Protein AF-A0A560W5M5-F1 (afdb_monomer)

Nearest PDB structures (foldseek):
  4bac-assembly1_A-2  TM=7.827E-01  e=1.053E-01  Human spumaretrovirus
  6put-assembly1_A-2  TM=7.096E-01  e=1.296E-01  Saccharolobus solfataricus P2
  6puw-assembly1_A-2  TM=6.802E-01  e=1.963E-01  Saccharolobus solfataricus P2
  3hpg-assembly2_F  TM=6.290E-01  e=2.775E-01  Visna/maedi virus EV1 KV1772
  3hpg-assembly3_B-2  TM=6.294E-01  e=3.188E-01  Visna/maedi virus EV1 KV1772

Sequence (70 aa):
MILDNLSAHLNWKIRRWAARNKVELCFTPGYASWANPIEAHFGPLRQFTLANSHHPNHTVQTRTLHTYLR

Radius of gyration: 15.82 Å; Cα contacts (8 Å, |Δi|>4): 50; chains: 1; bounding box: 35×24×37 Å

Secondary structure (DSSP, 8-state):
-EE---GGGGSHHHHHHHHHTT---EEPPTT-GGGSTTHHHHHHHHHHHTTT---SSHHHHHHHHHHHT-

Mean predicted aligned error: 3.38 Å

pLDDT: mean 95.21, std 2.04, range [85.12, 98.5]

Solvent-accessible surface area (backbone atoms only — not comparable to full-atom values): 4388 Å² total; per-residue (Å²): 85,76,38,67,70,52,71,85,64,71,37,71,68,53,53,55,50,26,63,75,68,75,46,59,81,47,66,34,63,87,95,37,58,91,75,31,77,70,56,72,54,49,59,62,50,41,59,78,60,48,59,96,57,84,66,95,42,67,70,58,44,51,51,47,48,53,60,74,75,108

Foldseek 3Di:
DEEEPPVVCVDPVNVVVCVVVVHDYHYDDPPPVVPRVVSVVVVVLCVQQPPPDDDPDVVRSVVSSVVVVD

Structure (mmCIF, N/CA/C/O backbone):
data_AF-A0A560W5M5-F1
#
_entry.id   AF-A0A560W5M5-F1
#
loop_
_atom_site.group_PDB
_atom_site.id
_atom_site.type_symbol
_atom_site.label_atom_id
_atom_site.label_alt_id
_atom_site.label_comp_id
_atom_site.label_asym_id
_atom_site.label_entity_id
_atom_site.label_seq_id
_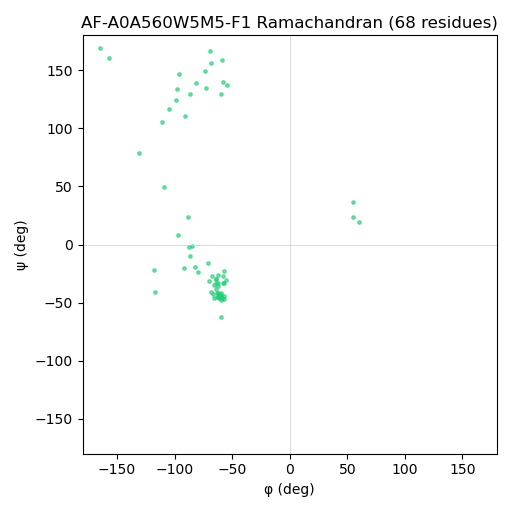atom_site.pdbx_PDB_ins_code
_atom_site.Cartn_x
_atom_site.Cartn_y
_atom_site.Cartn_z
_atom_site.occupancy
_atom_site.B_iso_or_equiv
_atom_site.auth_seq_id
_atom_site.auth_comp_id
_atom_site.auth_asym_id
_atom_site.auth_atom_id
_atom_site.pdbx_PDB_model_num
ATOM 1 N N . MET A 1 1 ? -9.368 -1.892 7.433 1.00 93.56 1 MET A N 1
ATOM 2 C CA . MET A 1 1 ? -8.238 -1.600 6.528 1.00 93.56 1 MET A CA 1
ATOM 3 C C . MET A 1 1 ? -6.979 -1.553 7.365 1.00 93.56 1 MET A C 1
ATOM 5 O O . MET A 1 1 ? -6.975 -0.851 8.368 1.00 93.56 1 MET A O 1
ATOM 9 N N . ILE A 1 2 ? -5.959 -2.312 6.976 1.00 95.56 2 ILE A N 1
ATOM 10 C CA . ILE A 1 2 ? -4.656 -2.340 7.650 1.00 95.56 2 ILE A CA 1
ATOM 11 C C . ILE A 1 2 ? -3.713 -1.423 6.872 1.00 95.56 2 ILE A C 1
ATOM 13 O O . ILE A 1 2 ? -3.723 -1.457 5.643 1.00 95.56 2 ILE A O 1
ATOM 17 N N . LEU A 1 3 ? -2.971 -0.569 7.571 1.00 95.44 3 LEU A N 1
ATOM 18 C CA . LEU A 1 3 ? -2.075 0.419 6.973 1.00 95.4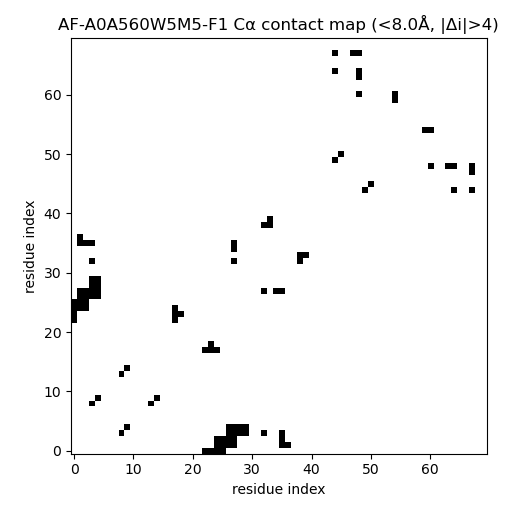4 3 LEU A CA 1
ATOM 19 C C . LEU A 1 3 ? -0.987 0.843 7.961 1.00 95.44 3 LEU A C 1
ATOM 21 O O . LEU A 1 3 ? -1.149 0.685 9.169 1.00 95.44 3 LEU A O 1
ATOM 25 N N . ASP A 1 4 ? 0.103 1.414 7.454 1.00 94.75 4 ASP A N 1
ATOM 26 C CA . ASP A 1 4 ? 1.127 2.016 8.305 1.00 94.75 4 ASP A CA 1
ATOM 27 C C . ASP A 1 4 ? 0.632 3.298 9.002 1.00 94.75 4 ASP A C 1
ATOM 29 O O . ASP A 1 4 ? -0.397 3.889 8.650 1.00 94.75 4 ASP A O 1
ATOM 33 N N . ASN A 1 5 ? 1.393 3.745 9.999 1.00 94.19 5 ASN A N 1
ATOM 34 C CA . ASN A 1 5 ? 1.107 4.945 10.779 1.00 94.19 5 ASN A CA 1
ATOM 35 C C . ASN A 1 5 ? 1.690 6.240 10.177 1.00 94.19 5 ASN A C 1
ATOM 37 O O . ASN A 1 5 ? 1.887 7.211 10.916 1.00 94.19 5 ASN A O 1
ATOM 41 N N . LEU A 1 6 ? 1.950 6.290 8.862 1.00 93.31 6 LEU A N 1
ATOM 42 C CA . LEU A 1 6 ? 2.415 7.503 8.190 1.00 93.31 6 LEU A CA 1
ATOM 43 C C . LEU A 1 6 ? 1.450 8.666 8.461 1.00 93.31 6 LEU A C 1
ATOM 45 O O . LEU A 1 6 ? 0.229 8.523 8.374 1.00 93.31 6 LEU A O 1
ATOM 49 N N . SER A 1 7 ? 1.984 9.856 8.747 1.00 93.81 7 SER A N 1
ATOM 50 C CA . SER A 1 7 ? 1.181 11.037 9.113 1.00 93.81 7 SER A CA 1
ATOM 51 C C . SER A 1 7 ? 0.117 11.399 8.067 1.00 93.81 7 SER A C 1
ATOM 53 O O . SER A 1 7 ? -0.972 11.857 8.422 1.00 93.81 7 SER A O 1
ATOM 55 N N . ALA A 1 8 ? 0.383 11.113 6.788 1.00 93.12 8 ALA A N 1
ATOM 56 C CA . ALA A 1 8 ? -0.570 11.260 5.693 1.00 93.12 8 ALA A CA 1
ATOM 57 C C . ALA A 1 8 ? -1.860 10.449 5.910 1.00 93.12 8 ALA A C 1
ATOM 59 O O . ALA A 1 8 ? -2.933 10.915 5.531 1.00 93.12 8 ALA A O 1
ATOM 60 N N . HIS A 1 9 ? -1.785 9.288 6.565 1.00 93.31 9 HIS A N 1
ATOM 61 C CA . HIS A 1 9 ? -2.915 8.399 6.845 1.00 93.31 9 HIS A CA 1
ATOM 62 C C . HIS A 1 9 ? -3.736 8.811 8.074 1.00 93.31 9 HIS A C 1
ATOM 64 O O . HIS A 1 9 ? -4.898 8.429 8.215 1.00 93.31 9 HIS A O 1
ATOM 70 N N . LEU A 1 10 ? -3.158 9.623 8.960 1.00 93.12 10 LEU A N 1
ATOM 71 C CA . LEU A 1 10 ? -3.765 9.995 10.241 1.00 93.12 10 LEU A CA 1
ATOM 72 C C . LEU A 1 10 ? -4.684 11.222 10.153 1.00 93.12 10 LEU A C 1
ATOM 74 O O . LEU A 1 10 ? -5.298 11.607 11.153 1.00 93.12 10 LEU A O 1
ATOM 78 N N . ASN A 1 11 ? -4.800 11.826 8.968 1.00 95.12 11 ASN A N 1
ATOM 79 C CA . ASN A 1 11 ? -5.528 13.071 8.769 1.00 95.12 11 ASN A CA 1
ATOM 80 C C . ASN A 1 11 ? -7.057 12.925 8.947 1.00 95.12 11 ASN A C 1
ATOM 82 O O . ASN A 1 11 ? -7.656 11.861 8.760 1.00 95.12 11 ASN A O 1
ATOM 86 N N . TRP A 1 12 ? -7.716 14.042 9.267 1.00 96.94 12 TRP A N 1
ATOM 87 C CA . TRP A 1 12 ? -9.156 14.074 9.541 1.00 96.94 12 TRP A CA 1
ATOM 88 C C . TRP A 1 12 ? -10.025 13.701 8.330 1.00 96.94 12 TRP A C 1
ATOM 90 O O . TRP A 1 12 ? -11.117 13.158 8.508 1.00 96.94 12 TRP A O 1
ATOM 100 N N . LYS A 1 13 ? -9.565 13.964 7.097 1.00 97.50 13 LYS A N 1
ATOM 101 C CA . LYS A 1 13 ? -10.313 13.644 5.871 1.00 97.50 13 LYS A CA 1
ATOM 102 C C . LYS A 1 13 ? -10.437 12.131 5.701 1.00 97.50 13 LYS A C 1
ATOM 104 O O . LYS A 1 13 ? -11.531 11.652 5.410 1.00 97.50 13 LYS A O 1
ATOM 109 N N . ILE A 1 14 ? -9.355 11.390 5.954 1.00 96.56 14 ILE A N 1
ATOM 110 C CA . ILE A 1 14 ? -9.340 9.922 5.900 1.00 96.56 14 ILE A CA 1
ATOM 111 C C . ILE A 1 14 ? -10.234 9.337 6.992 1.00 96.56 14 ILE A C 1
ATOM 113 O O . ILE A 1 14 ? -11.082 8.501 6.693 1.00 96.56 14 ILE A O 1
ATOM 117 N N . ARG A 1 15 ? -10.144 9.831 8.234 1.00 95.88 15 ARG A N 1
ATOM 118 C CA . ARG A 1 15 ? -11.018 9.378 9.335 1.00 95.88 15 ARG A CA 1
ATOM 119 C C . ARG A 1 15 ? -12.500 9.616 9.037 1.00 95.88 15 ARG A C 1
ATOM 121 O O . ARG A 1 15 ? -13.323 8.727 9.243 1.00 95.88 15 ARG A O 1
ATOM 128 N N . ARG A 1 16 ? -12.845 10.792 8.497 1.00 97.94 16 ARG A N 1
ATOM 129 C CA . ARG A 1 16 ? -14.221 11.122 8.090 1.00 97.94 16 ARG A CA 1
ATOM 130 C C . ARG A 1 16 ? -14.716 10.207 6.972 1.00 97.94 16 ARG A C 1
ATOM 132 O O . ARG A 1 16 ? -15.872 9.788 6.993 1.00 97.94 16 ARG A O 1
ATOM 139 N N . TRP A 1 17 ? -13.862 9.915 5.994 1.00 97.62 17 TRP A N 1
ATOM 140 C CA . TRP A 1 17 ? -14.181 8.968 4.931 1.00 97.62 17 TRP A CA 1
ATOM 141 C C . TRP A 1 17 ? -14.397 7.557 5.491 1.00 97.62 17 TRP A C 1
ATOM 143 O O . TRP A 1 17 ? -15.400 6.932 5.158 1.00 97.62 17 TRP A O 1
ATOM 153 N N . ALA A 1 18 ? -13.529 7.091 6.389 1.00 97.88 18 ALA A N 1
ATOM 154 C CA . ALA A 1 18 ? -13.611 5.759 6.979 1.00 97.88 18 ALA A CA 1
ATOM 155 C C . ALA A 1 18 ? -14.918 5.564 7.766 1.00 97.88 18 ALA A C 1
ATOM 157 O O . ALA A 1 18 ? -15.649 4.607 7.517 1.00 97.88 18 ALA A O 1
ATOM 158 N N . ALA A 1 19 ? -15.288 6.542 8.602 1.00 97.88 19 ALA A N 1
ATOM 159 C CA . ALA A 1 19 ? -16.556 6.532 9.332 1.00 97.88 19 ALA A CA 1
ATOM 160 C C . ALA A 1 19 ? -17.774 6.483 8.392 1.00 97.88 19 ALA A C 1
ATOM 162 O O . ALA A 1 19 ? -18.684 5.682 8.597 1.00 97.88 19 ALA A O 1
ATOM 163 N N . ARG A 1 20 ? -17.778 7.292 7.321 1.00 98.50 20 ARG A N 1
ATOM 164 C CA . ARG A 1 20 ? -18.870 7.301 6.331 1.00 98.50 20 ARG A CA 1
ATOM 165 C C . ARG A 1 20 ? -19.019 5.959 5.611 1.00 98.50 20 ARG A C 1
ATOM 167 O O . ARG A 1 20 ? -20.137 5.568 5.295 1.00 98.50 20 ARG A O 1
ATOM 174 N N . ASN A 1 21 ? -17.908 5.276 5.349 1.00 98.06 21 ASN A N 1
ATOM 175 C CA . ASN A 1 21 ? -17.879 4.028 4.586 1.00 98.06 21 ASN A CA 1
ATOM 176 C C . ASN A 1 21 ? -17.861 2.771 5.469 1.00 98.06 21 ASN A C 1
ATOM 178 O O . ASN A 1 21 ? -17.686 1.677 4.942 1.00 98.06 21 ASN A O 1
ATOM 182 N N . LYS A 1 22 ? -18.048 2.904 6.792 1.00 98.12 22 LYS A N 1
ATOM 183 C CA . LYS A 1 22 ? -17.993 1.785 7.753 1.00 98.12 22 LYS A CA 1
ATOM 184 C C . LYS A 1 22 ? -16.673 0.999 7.673 1.00 98.12 22 LYS A C 1
ATOM 186 O O . LYS A 1 22 ? -16.653 -0.220 7.814 1.00 98.12 22 LYS A O 1
ATOM 191 N N . VAL A 1 23 ? -15.570 1.706 7.431 1.00 97.88 23 VAL A N 1
ATOM 192 C CA . VAL A 1 23 ? -14.219 1.139 7.392 1.00 97.88 23 VAL A CA 1
ATOM 193 C C . VAL A 1 23 ? -13.536 1.400 8.728 1.00 97.88 23 VAL A C 1
ATOM 195 O O . VAL A 1 23 ? -13.389 2.548 9.141 1.00 97.88 23 VAL A O 1
ATOM 198 N N . GLU A 1 24 ? -13.066 0.344 9.383 1.00 97.38 24 GLU A N 1
ATOM 199 C CA . GLU A 1 24 ? -12.153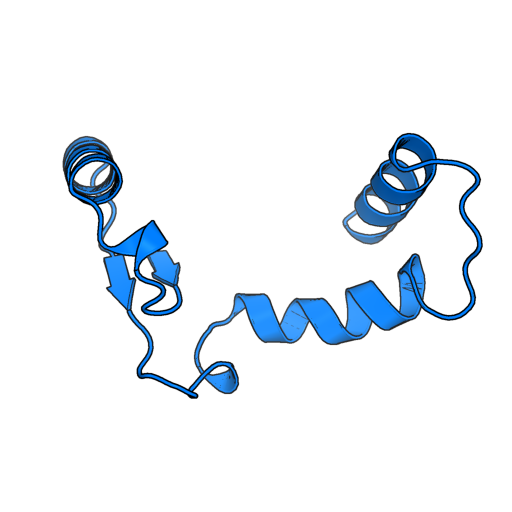 0.455 10.522 1.00 97.38 24 GLU A CA 1
ATOM 200 C C . GLU A 1 24 ? -10.712 0.647 10.030 1.00 97.38 24 GLU A C 1
ATOM 202 O O . GLU A 1 24 ? -10.298 0.010 9.058 1.00 97.38 24 GLU A O 1
ATOM 207 N N . LEU A 1 25 ? -9.943 1.528 10.673 1.00 96.44 25 LEU A N 1
ATOM 208 C CA . LEU A 1 25 ? -8.530 1.761 10.363 1.00 96.44 25 LEU A CA 1
ATOM 209 C C . LEU A 1 25 ? -7.659 1.108 11.440 1.00 96.44 25 LEU A C 1
ATOM 211 O O . LEU A 1 25 ? -7.695 1.528 12.595 1.00 96.44 25 LEU A O 1
ATOM 215 N N . CYS A 1 26 ? -6.860 0.118 11.050 1.00 96.06 26 CYS A N 1
ATOM 216 C CA . CYS A 1 26 ? -5.958 -0.622 11.928 1.00 96.06 26 CYS A CA 1
ATOM 217 C C . CYS A 1 26 ? -4.512 -0.257 11.569 1.00 96.06 26 CYS A C 1
ATOM 219 O O . CYS A 1 26 ? -4.003 -0.677 10.529 1.00 96.06 26 CYS A O 1
ATOM 221 N N . PHE A 1 27 ? -3.864 0.549 12.409 1.00 95.69 27 PHE A N 1
ATOM 222 C CA . PHE A 1 27 ? -2.513 1.046 12.147 1.00 95.69 27 PHE A CA 1
ATOM 223 C C . PHE A 1 27 ? -1.450 0.067 12.645 1.00 95.69 27 PHE A C 1
ATOM 225 O O . PHE A 1 27 ? -1.481 -0.334 13.809 1.00 95.69 27 PHE A O 1
ATOM 232 N N . THR A 1 28 ? -0.487 -0.286 11.793 1.00 96.19 28 THR A N 1
ATOM 233 C CA . THR A 1 28 ? 0.682 -1.061 12.224 1.00 96.19 28 THR A CA 1
ATOM 234 C C . THR A 1 28 ? 1.644 -0.179 13.037 1.00 96.19 28 THR A C 1
ATOM 236 O O . THR A 1 28 ? 1.738 1.027 12.779 1.00 96.19 28 THR A O 1
ATOM 239 N N . PRO A 1 29 ? 2.387 -0.742 14.010 1.00 94.19 29 PRO A N 1
ATOM 240 C CA . PRO A 1 29 ? 3.423 -0.008 14.734 1.00 94.19 29 PRO A CA 1
ATOM 241 C C . PRO A 1 29 ? 4.514 0.556 13.813 1.00 94.19 29 PRO A C 1
ATOM 243 O O . PRO A 1 29 ? 4.736 0.069 12.702 1.00 94.19 29 PRO A O 1
ATOM 246 N N . GLY A 1 30 ? 5.232 1.571 14.302 1.00 94.00 30 GLY A N 1
ATOM 247 C CA . GLY A 1 30 ? 6.388 2.123 13.596 1.00 94.00 30 GLY A CA 1
ATOM 248 C C . GLY A 1 30 ? 7.449 1.049 13.346 1.00 94.00 30 GLY A C 1
ATOM 249 O O . GLY A 1 30 ? 7.702 0.214 14.212 1.00 94.00 30 GLY A O 1
ATOM 250 N N . TYR A 1 31 ? 8.055 1.075 12.158 1.00 90.81 31 TYR A N 1
ATOM 251 C CA . TYR A 1 31 ? 9.072 0.108 11.721 1.00 90.81 31 TYR A CA 1
ATOM 252 C C . TYR A 1 31 ? 8.603 -1.361 11.672 1.00 90.81 31 TYR A C 1
ATOM 254 O O . TYR A 1 31 ? 9.426 -2.271 11.619 1.00 90.81 31 TYR A O 1
ATOM 262 N N . ALA A 1 32 ? 7.290 -1.608 11.637 1.00 95.06 32 ALA A N 1
ATOM 263 C CA . ALA A 1 32 ? 6.708 -2.945 11.525 1.00 95.06 32 ALA A CA 1
ATOM 264 C C . ALA A 1 32 ? 6.068 -3.185 10.144 1.00 95.06 32 ALA A C 1
ATOM 266 O O . ALA A 1 32 ? 4.927 -3.635 10.057 1.00 95.06 32 ALA A O 1
ATOM 267 N N . SER A 1 33 ? 6.789 -2.887 9.054 1.00 91.06 33 SER A N 1
ATOM 268 C CA . SER A 1 33 ? 6.278 -3.087 7.683 1.00 91.06 33 SER A CA 1
ATOM 269 C C . SER A 1 33 ? 5.876 -4.541 7.416 1.00 91.06 33 SER A C 1
ATOM 271 O O . SER A 1 33 ? 4.872 -4.792 6.763 1.00 91.06 33 SER A O 1
ATOM 273 N N . TRP A 1 34 ? 6.571 -5.509 8.016 1.00 93.38 34 TRP A N 1
ATOM 274 C CA . TRP A 1 34 ? 6.228 -6.934 7.942 1.00 93.38 34 TRP A CA 1
ATOM 275 C C . TRP A 1 34 ? 4.803 -7.266 8.427 1.00 93.38 34 TRP A C 1
ATOM 277 O O . TRP A 1 34 ? 4.258 -8.294 8.035 1.00 93.38 34 TRP A O 1
ATOM 287 N N . ALA A 1 35 ? 4.192 -6.415 9.260 1.00 94.25 35 ALA A N 1
ATOM 288 C CA . ALA A 1 35 ? 2.817 -6.578 9.729 1.00 94.25 35 ALA A CA 1
ATOM 289 C C . ALA A 1 35 ? 1.774 -5.960 8.777 1.00 94.25 35 ALA A C 1
ATOM 291 O O . ALA A 1 35 ? 0.578 -6.178 8.965 1.00 94.25 35 ALA A O 1
ATOM 292 N N . ASN A 1 36 ? 2.197 -5.182 7.774 1.00 95.62 36 ASN A N 1
ATOM 293 C CA . ASN A 1 36 ? 1.318 -4.603 6.765 1.00 95.62 36 ASN A CA 1
ATOM 294 C C . ASN A 1 36 ? 1.206 -5.566 5.564 1.00 95.62 36 ASN A C 1
ATOM 296 O O . ASN A 1 36 ? 2.177 -5.714 4.821 1.00 95.62 36 ASN A O 1
ATOM 300 N N . PRO A 1 37 ? 0.045 -6.211 5.318 1.00 95.06 37 PRO A N 1
ATOM 301 C CA . PRO A 1 37 ? -0.069 -7.276 4.317 1.00 95.06 37 PRO A CA 1
ATOM 302 C C . PRO A 1 37 ? 0.326 -6.866 2.893 1.00 95.06 37 PRO A C 1
ATOM 304 O O . PRO A 1 37 ? 0.761 -7.713 2.1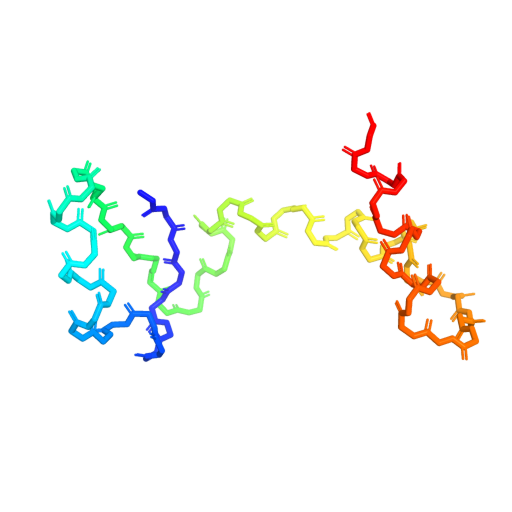16 1.00 95.06 37 PRO A O 1
ATOM 307 N N . ILE A 1 38 ? 0.206 -5.577 2.543 1.00 94.50 38 ILE A N 1
ATOM 308 C CA . ILE A 1 38 ? 0.567 -5.091 1.205 1.00 94.50 38 ILE A CA 1
ATOM 309 C C . ILE A 1 38 ? 2.067 -5.245 0.904 1.00 94.50 38 ILE A C 1
ATOM 311 O O . ILE A 1 38 ? 2.446 -5.467 -0.245 1.00 94.50 38 ILE A O 1
ATOM 315 N N . GLU A 1 39 ? 2.915 -5.188 1.933 1.00 95.38 39 GLU A N 1
ATOM 316 C CA . GLU A 1 39 ? 4.376 -5.192 1.801 1.00 95.38 39 GLU A CA 1
ATOM 317 C C . GLU A 1 39 ? 4.899 -6.501 1.196 1.00 95.38 39 GLU A C 1
ATOM 319 O O . GLU A 1 39 ? 5.841 -6.493 0.401 1.00 95.38 39 GLU A O 1
ATOM 324 N N . ALA A 1 40 ? 4.234 -7.628 1.477 1.00 94.12 40 ALA A N 1
ATOM 325 C CA . ALA A 1 40 ? 4.587 -8.930 0.912 1.00 94.12 40 ALA A CA 1
ATOM 326 C C . ALA A 1 40 ? 4.459 -8.970 -0.624 1.00 94.12 40 ALA A C 1
ATOM 328 O O . ALA A 1 40 ? 5.166 -9.729 -1.288 1.00 94.12 40 ALA A O 1
ATOM 329 N N . HIS A 1 41 ? 3.597 -8.131 -1.208 1.00 94.38 41 HIS A N 1
ATOM 330 C CA . HIS A 1 41 ? 3.405 -8.070 -2.656 1.00 94.38 41 HIS A CA 1
ATOM 331 C C . HIS A 1 41 ? 4.496 -7.262 -3.372 1.00 94.38 41 HIS A C 1
ATOM 333 O O . HIS A 1 41 ? 4.745 -7.486 -4.559 1.00 94.38 41 HIS A O 1
ATOM 339 N N . PHE A 1 42 ? 5.180 -6.344 -2.680 1.00 94.50 42 PHE A N 1
ATOM 340 C CA . PHE A 1 42 ? 6.149 -5.447 -3.315 1.00 94.50 42 PHE A CA 1
ATOM 341 C C . PHE A 1 42 ? 7.422 -6.156 -3.784 1.00 94.50 42 PHE A C 1
ATOM 343 O O . PHE A 1 42 ? 7.994 -5.755 -4.798 1.00 94.50 42 PHE A O 1
ATOM 350 N N . GLY A 1 43 ? 7.850 -7.223 -3.101 1.00 94.94 43 GLY A N 1
ATOM 351 C CA . GLY A 1 43 ? 9.017 -8.016 -3.502 1.00 94.94 43 GLY A CA 1
ATOM 352 C C . GLY A 1 43 ? 8.854 -8.628 -4.902 1.00 94.94 43 GLY A C 1
ATOM 353 O O . GLY A 1 43 ? 9.594 -8.248 -5.816 1.00 94.94 43 GLY A O 1
ATOM 354 N N . PRO A 1 44 ? 7.859 -9.512 -5.106 1.00 95.62 44 PRO A N 1
ATOM 355 C CA . PRO A 1 44 ? 7.565 -10.093 -6.414 1.00 95.62 44 PRO A CA 1
ATOM 356 C C . PRO A 1 44 ? 7.267 -9.041 -7.490 1.00 95.62 44 PRO A C 1
ATOM 358 O O . PRO A 1 44 ? 7.824 -9.102 -8.586 1.00 95.62 44 PRO A O 1
ATOM 361 N N . LEU A 1 45 ? 6.465 -8.019 -7.168 1.00 95.12 45 LEU A N 1
ATOM 362 C CA . LEU A 1 45 ? 6.131 -6.948 -8.108 1.00 95.12 45 LEU A CA 1
ATOM 363 C C . LEU A 1 45 ? 7.389 -6.222 -8.604 1.00 95.12 45 LEU A C 1
ATOM 365 O O . LEU A 1 45 ? 7.562 -6.046 -9.811 1.00 95.12 45 LEU A O 1
ATOM 369 N N . ARG A 1 46 ? 8.320 -5.870 -7.708 1.00 95.25 46 ARG A N 1
ATOM 370 C CA . ARG A 1 46 ? 9.607 -5.276 -8.093 1.00 95.25 46 ARG A CA 1
ATOM 371 C C . ARG A 1 46 ? 10.429 -6.230 -8.956 1.00 95.25 46 ARG A C 1
ATOM 373 O O . ARG A 1 46 ? 10.977 -5.796 -9.967 1.00 95.25 46 ARG A O 1
ATOM 380 N N . GLN A 1 47 ? 10.519 -7.500 -8.576 1.00 96.31 47 GLN A N 1
ATOM 381 C CA . GLN A 1 47 ? 11.328 -8.488 -9.288 1.00 96.31 47 GLN A CA 1
ATOM 382 C C . GLN A 1 47 ? 10.861 -8.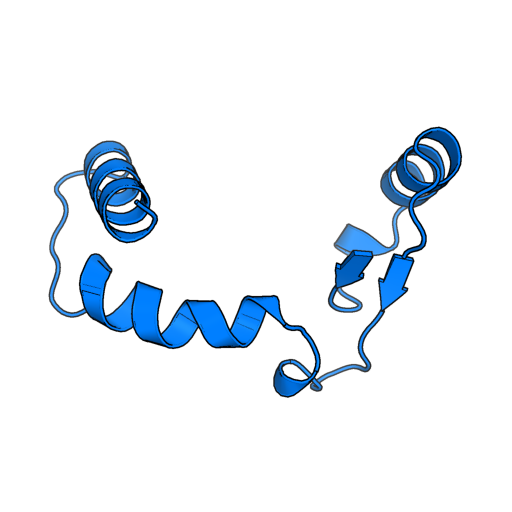697 -10.732 1.00 96.31 47 GLN A C 1
ATOM 384 O O . GLN A 1 47 ? 11.692 -8.735 -11.633 1.00 96.31 47 GLN A O 1
ATOM 389 N N . PHE A 1 48 ? 9.555 -8.813 -10.963 1.00 94.12 48 PHE A N 1
ATOM 390 C CA . PHE A 1 48 ? 9.038 -9.199 -12.277 1.00 94.12 48 PHE A CA 1
ATOM 391 C C . PHE A 1 48 ? 8.717 -8.024 -13.199 1.00 94.12 48 PHE A C 1
ATOM 393 O O . PHE A 1 48 ? 8.641 -8.210 -14.410 1.00 94.12 48 PHE A O 1
ATOM 400 N N . THR A 1 49 ? 8.528 -6.819 -12.657 1.00 94.50 49 THR A N 1
ATOM 401 C CA . THR A 1 49 ? 8.075 -5.667 -13.461 1.00 94.50 49 THR A CA 1
ATOM 402 C C . THR A 1 49 ? 9.066 -4.506 -13.512 1.00 94.50 49 THR A C 1
ATOM 404 O O . THR A 1 49 ? 9.004 -3.695 -14.442 1.00 94.50 49 THR A O 1
A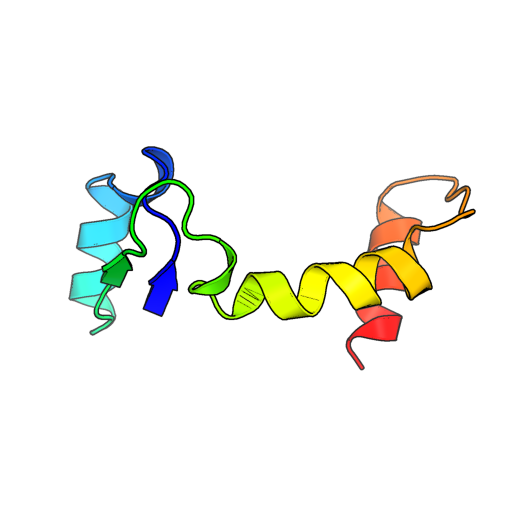TOM 407 N N . LEU A 1 50 ? 9.974 -4.416 -12.531 1.00 93.62 50 LEU A N 1
ATOM 408 C CA . LEU A 1 50 ? 10.896 -3.287 -12.371 1.00 93.62 50 LEU A CA 1
ATOM 409 C C . LEU A 1 50 ? 12.364 -3.688 -12.518 1.00 93.62 50 LEU A C 1
ATOM 411 O O . LEU A 1 50 ? 13.138 -2.935 -13.111 1.00 93.62 50 LEU A O 1
ATOM 415 N N . ALA A 1 51 ? 12.766 -4.837 -11.973 1.00 96.44 51 ALA A N 1
ATOM 416 C CA . ALA A 1 51 ? 14.161 -5.259 -11.981 1.00 96.44 51 ALA A CA 1
ATOM 417 C C . ALA A 1 51 ? 14.691 -5.382 -13.418 1.00 96.44 51 ALA A C 1
ATOM 419 O O . ALA A 1 51 ? 14.070 -6.019 -14.264 1.00 96.44 51 ALA A O 1
ATOM 420 N N . ASN A 1 52 ? 15.841 -4.751 -13.683 1.00 94.56 52 ASN A N 1
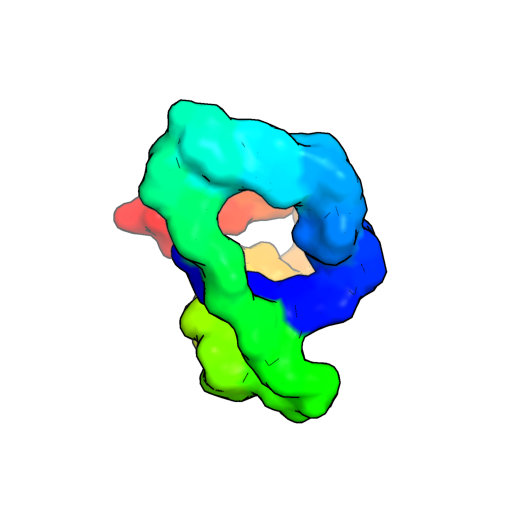ATOM 421 C CA . ASN A 1 52 ? 16.505 -4.725 -14.994 1.00 94.56 52 ASN A CA 1
ATOM 422 C C . ASN A 1 52 ? 15.625 -4.228 -16.159 1.00 94.56 52 ASN A C 1
ATOM 424 O O . ASN A 1 52 ? 15.892 -4.543 -17.316 1.00 94.56 52 ASN A O 1
ATOM 428 N N . SER A 1 53 ? 14.583 -3.442 -15.870 1.00 93.81 53 SER A N 1
ATOM 429 C CA . SER A 1 53 ? 13.711 -2.855 -16.889 1.00 93.81 53 SER A CA 1
ATOM 430 C C . SER A 1 53 ? 14.127 -1.422 -17.237 1.00 93.81 53 SER A C 1
ATOM 432 O O . SER A 1 53 ? 14.590 -0.667 -16.382 1.00 93.81 53 SER A O 1
ATOM 434 N N . HIS A 1 54 ? 13.930 -1.027 -18.497 1.00 95.75 54 HIS A N 1
ATOM 435 C CA . HIS A 1 54 ? 14.098 0.351 -18.959 1.00 95.75 54 HIS A CA 1
ATOM 436 C C . HIS A 1 54 ? 12.866 0.776 -19.763 1.00 95.75 54 HIS A C 1
ATOM 438 O O . HIS A 1 54 ? 12.843 0.736 -20.993 1.00 95.75 54 HIS A O 1
ATOM 444 N N . HIS A 1 55 ? 11.794 1.117 -19.046 1.00 95.06 55 HIS A N 1
ATOM 445 C CA . HIS A 1 55 ? 10.549 1.562 -19.669 1.00 95.06 55 HIS A CA 1
ATOM 446 C C . HIS A 1 55 ? 10.720 2.978 -20.239 1.00 95.06 55 HIS A C 1
ATOM 448 O O . HIS A 1 55 ? 11.212 3.854 -19.530 1.00 95.06 55 HIS A O 1
ATOM 454 N N . PRO A 1 56 ? 10.264 3.252 -21.473 1.00 96.50 56 PRO A N 1
ATOM 455 C CA . PRO A 1 56 ? 10.457 4.554 -22.118 1.00 96.50 56 PRO A CA 1
ATOM 456 C C . PRO A 1 56 ? 9.618 5.679 -21.491 1.00 96.50 56 PRO A C 1
ATOM 458 O O . PRO A 1 56 ? 9.854 6.851 -21.767 1.00 96.50 56 PRO A O 1
ATOM 461 N N . ASN A 1 57 ? 8.600 5.340 -20.691 1.00 96.88 57 ASN A N 1
ATOM 462 C CA . ASN A 1 57 ? 7.787 6.276 -19.915 1.00 96.88 57 ASN A CA 1
ATOM 463 C C . ASN A 1 57 ? 6.965 5.542 -18.839 1.00 96.88 57 ASN A C 1
ATOM 465 O O . ASN A 1 57 ? 6.824 4.315 -18.857 1.00 96.88 57 ASN A O 1
ATOM 469 N N . HIS A 1 58 ? 6.363 6.317 -17.933 1.00 96.12 58 HIS A N 1
ATOM 470 C CA . HIS A 1 58 ? 5.530 5.793 -16.849 1.00 96.12 58 HIS A CA 1
ATOM 471 C C . HIS A 1 58 ? 4.285 5.048 -17.336 1.00 96.12 58 HIS A C 1
ATOM 473 O O . HIS A 1 58 ? 3.904 4.057 -16.726 1.00 96.12 58 HIS A O 1
ATOM 479 N N . THR A 1 59 ? 3.680 5.443 -18.458 1.00 98.00 59 THR A N 1
ATOM 480 C CA . THR A 1 59 ? 2.497 4.751 -18.994 1.00 98.00 59 THR A CA 1
ATOM 481 C C . THR A 1 59 ? 2.810 3.298 -19.359 1.00 98.00 59 THR A C 1
ATOM 483 O O . THR A 1 59 ? 2.019 2.400 -19.067 1.00 98.00 59 THR A O 1
ATOM 486 N N . VAL A 1 60 ? 3.967 3.040 -19.976 1.00 96.69 60 VAL A N 1
ATOM 487 C CA . VAL A 1 60 ? 4.416 1.678 -20.312 1.00 96.69 60 VAL A CA 1
ATOM 488 C C . VAL A 1 60 ? 4.750 0.876 -19.050 1.00 96.69 60 VAL A C 1
ATOM 490 O O . VAL A 1 60 ? 4.345 -0.282 -18.934 1.00 96.69 60 VAL A O 1
ATOM 493 N N . GLN A 1 61 ? 5.398 1.502 -18.066 1.00 96.44 61 GLN A N 1
ATOM 494 C CA . GLN A 1 61 ? 5.662 0.884 -16.765 1.00 96.44 61 GLN A CA 1
ATOM 495 C C . GLN A 1 61 ? 4.360 0.476 -16.053 1.00 96.44 61 GLN A C 1
ATOM 497 O O . GLN A 1 61 ? 4.228 -0.666 -15.617 1.00 96.44 61 GLN A O 1
ATOM 502 N N . THR A 1 62 ? 3.365 1.369 -15.992 1.00 96.19 62 THR A N 1
ATOM 503 C CA . THR A 1 62 ? 2.048 1.087 -15.401 1.00 96.19 62 THR A CA 1
ATOM 504 C C . THR A 1 62 ? 1.348 -0.062 -16.117 1.00 96.19 62 THR A C 1
ATOM 506 O O . THR A 1 62 ? 0.798 -0.940 -15.462 1.00 96.19 62 THR A O 1
ATOM 509 N N . ARG A 1 63 ? 1.400 -0.125 -17.452 1.00 96.00 63 ARG A N 1
ATOM 510 C CA . ARG A 1 63 ? 0.824 -1.260 -18.193 1.00 96.00 63 ARG A CA 1
ATOM 511 C C . ARG A 1 63 ? 1.492 -2.582 -17.819 1.00 96.00 63 ARG A C 1
ATOM 513 O O . ARG A 1 63 ? 0.785 -3.551 -17.578 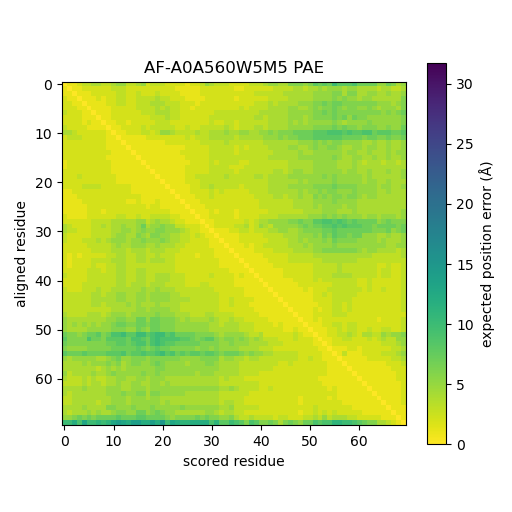1.00 96.00 63 ARG A O 1
ATOM 520 N N . THR A 1 64 ? 2.820 -2.608 -17.710 1.00 95.12 64 THR A N 1
ATOM 521 C CA . THR A 1 64 ? 3.570 -3.805 -17.288 1.00 95.12 64 THR A CA 1
ATOM 522 C C . THR A 1 64 ? 3.187 -4.240 -15.871 1.00 95.12 64 THR A C 1
ATOM 524 O O . THR A 1 64 ? 2.927 -5.420 -15.643 1.00 95.12 64 THR A O 1
ATOM 527 N N . LEU A 1 65 ? 3.067 -3.286 -14.941 1.00 95.44 65 LEU A N 1
ATOM 528 C CA . LEU A 1 65 ? 2.567 -3.534 -13.585 1.00 95.44 65 LEU A CA 1
ATOM 529 C C . LEU A 1 65 ? 1.164 -4.152 -13.600 1.00 95.44 65 LEU A C 1
ATOM 531 O O . LEU A 1 65 ? 0.929 -5.156 -12.939 1.00 95.44 65 LEU A O 1
ATOM 535 N N . HIS A 1 66 ? 0.242 -3.597 -14.388 1.00 95.44 66 HIS A N 1
ATOM 536 C CA . HIS A 1 66 ? -1.123 -4.116 -14.496 1.00 95.44 66 HIS A CA 1
ATOM 537 C C . HIS A 1 66 ? -1.183 -5.504 -15.138 1.00 95.44 66 HIS A C 1
ATOM 539 O O . HIS A 1 66 ? -2.034 -6.300 -14.756 1.00 95.44 66 HIS A O 1
ATOM 545 N N . THR A 1 67 ? -0.306 -5.806 -16.098 1.00 95.31 67 THR A N 1
ATOM 546 C CA . THR A 1 67 ? -0.214 -7.146 -16.694 1.00 95.31 67 THR A CA 1
ATOM 547 C C . THR A 1 67 ? 0.221 -8.187 -15.666 1.00 95.31 67 THR A C 1
ATOM 549 O O . THR A 1 67 ? -0.317 -9.283 -15.680 1.00 95.31 67 THR A O 1
ATOM 552 N N . TYR A 1 68 ? 1.138 -7.847 -14.755 1.00 94.69 68 TYR A N 1
ATOM 553 C CA . TYR A 1 68 ? 1.569 -8.748 -13.677 1.00 94.69 68 TYR A CA 1
ATOM 554 C C . TYR A 1 68 ? 0.472 -9.029 -12.634 1.00 94.69 68 TYR A C 1
ATOM 556 O O . TYR A 1 68 ? 0.487 -10.073 -11.993 1.00 94.69 68 TYR A O 1
ATOM 564 N N . LEU A 1 69 ? -0.471 -8.100 -12.454 1.00 91.69 69 LEU A N 1
ATOM 565 C CA . LEU A 1 69 ? -1.572 -8.222 -11.491 1.00 91.69 69 LEU A CA 1
ATOM 566 C C . LEU A 1 69 ? -2.789 -9.007 -12.025 1.00 91.69 69 LEU A C 1
ATOM 568 O O . LEU A 1 69 ? -3.774 -9.131 -11.297 1.00 91.69 69 LEU A O 1
ATOM 572 N N . ARG A 1 70 ? -2.759 -9.465 -13.283 1.00 85.12 70 ARG A N 1
ATOM 573 C CA . ARG A 1 70 ? -3.817 -10.273 -13.915 1.00 85.12 70 ARG A CA 1
ATOM 574 C C . ARG A 1 70 ? -3.537 -11.758 -13.757 1.00 85.12 70 ARG A C 1
ATOM 576 O O . ARG A 1 70 ? -4.528 -12.484 -13.538 1.00 85.12 7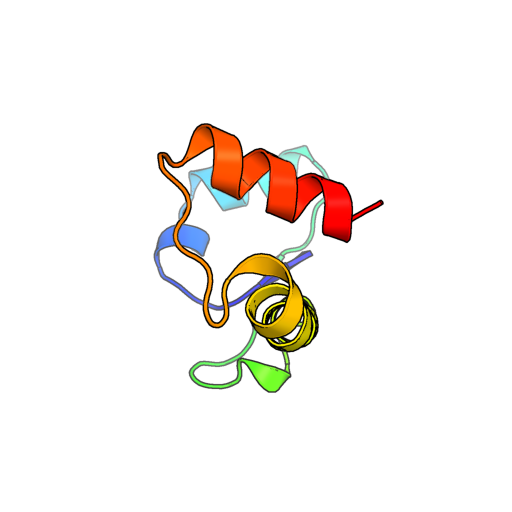0 ARG A O 1
#